Protein AF-A0AAD9NZB0-F1 (afdb_monomer_lite)

Foldseek 3Di:
DDPVVPDPPCPVQVVLQVQLVVLLVVLVVLVFQSVQLVVVVVVVCVVPVDGSNDDDPVSSVNRNPPPPPVVVPDPPPPPPPVPPPPQQDAAADPCQQVVHDDPQVPDSYHCADPPPRHNHHVVPDPVVVVVPDPPDDDDDDDDDDD

Structure (mmCIF, N/CA/C/O backbone):
data_AF-A0AAD9NZB0-F1
#
_entry.id   AF-A0AAD9NZB0-F1
#
loop_
_atom_site.group_PDB
_atom_site.id
_atom_site.type_symbol
_atom_site.label_atom_id
_atom_site.label_alt_id
_atom_site.label_comp_id
_atom_site.label_asym_id
_atom_site.label_entity_id
_atom_site.label_seq_id
_atom_site.pdbx_PDB_ins_code
_atom_site.Cartn_x
_atom_site.Cartn_y
_atom_site.Cartn_z
_atom_site.occupancy
_atom_site.B_iso_or_equiv
_atom_site.auth_seq_id
_atom_site.auth_comp_id
_atom_site.auth_asym_id
_atom_site.auth_atom_id
_atom_site.pdbx_PDB_model_num
ATOM 1 N N . MET A 1 1 ? 5.063 -26.757 -14.792 1.00 43.72 1 MET A N 1
ATOM 2 C CA . MET A 1 1 ? 6.124 -26.057 -15.546 1.00 43.72 1 MET A CA 1
ATOM 3 C C . MET A 1 1 ? 5.600 -24.689 -15.935 1.00 43.72 1 MET A C 1
ATOM 5 O O . MET A 1 1 ? 4.441 -24.592 -16.315 1.00 43.72 1 MET A O 1
ATOM 9 N N . SER A 1 2 ? 6.395 -23.644 -15.729 1.00 50.56 2 SER A N 1
ATOM 10 C CA . SER A 1 2 ? 5.947 -22.257 -15.868 1.00 50.56 2 SER A CA 1
ATOM 11 C C . SER A 1 2 ? 5.834 -21.865 -17.345 1.00 50.56 2 SER A C 1
ATOM 13 O O . SER A 1 2 ? 6.809 -21.976 -18.085 1.00 50.56 2 SER A O 1
ATOM 15 N N . ILE A 1 3 ? 4.650 -21.414 -17.766 1.00 58.03 3 ILE A N 1
ATOM 16 C CA . ILE A 1 3 ? 4.300 -21.044 -19.153 1.00 58.03 3 ILE A CA 1
ATOM 17 C C . ILE A 1 3 ? 5.216 -19.967 -19.765 1.00 58.03 3 ILE A C 1
ATOM 19 O O . ILE A 1 3 ? 5.344 -19.884 -20.983 1.00 58.03 3 ILE A O 1
ATOM 23 N N . TYR A 1 4 ? 5.928 -19.205 -18.933 1.00 54.31 4 TYR A N 1
ATOM 24 C CA . TYR A 1 4 ? 6.841 -18.137 -19.351 1.00 54.31 4 TYR A CA 1
ATOM 25 C C . TYR A 1 4 ? 8.116 -18.617 -20.069 1.00 54.31 4 TYR A C 1
ATOM 27 O O . TYR A 1 4 ? 8.831 -17.799 -20.633 1.00 54.31 4 TYR A O 1
ATOM 35 N N . LEU A 1 5 ? 8.411 -19.923 -20.079 1.00 57.75 5 LEU A N 1
ATOM 36 C CA . LEU A 1 5 ? 9.607 -20.480 -20.733 1.00 57.75 5 LEU A CA 1
ATOM 37 C C . LEU A 1 5 ? 9.380 -20.918 -22.192 1.00 57.75 5 LEU A C 1
ATOM 39 O O . LEU A 1 5 ? 10.312 -21.392 -22.833 1.00 57.75 5 LEU A O 1
ATOM 43 N N . THR A 1 6 ? 8.158 -20.797 -22.721 1.00 60.06 6 THR A N 1
ATOM 44 C CA . THR A 1 6 ? 7.777 -21.426 -24.004 1.00 60.06 6 THR A CA 1
ATOM 45 C C . THR A 1 6 ? 7.643 -20.470 -25.195 1.00 60.06 6 THR A C 1
ATOM 47 O O . THR A 1 6 ? 7.345 -20.925 -26.295 1.00 60.06 6 THR A O 1
ATOM 50 N N . GLN A 1 7 ? 7.904 -19.165 -25.032 1.00 57.69 7 GLN A N 1
ATOM 51 C CA . GLN A 1 7 ? 7.815 -18.189 -26.130 1.00 57.69 7 GLN A CA 1
ATOM 52 C C . GLN A 1 7 ? 9.158 -17.471 -26.392 1.00 57.69 7 GLN A C 1
ATOM 54 O O . GLN A 1 7 ? 9.578 -16.652 -25.574 1.00 57.69 7 GLN A O 1
ATOM 59 N N . PRO A 1 8 ? 9.822 -17.712 -27.542 1.00 59.31 8 PRO A N 1
ATOM 60 C CA . PRO A 1 8 ? 11.163 -17.189 -27.839 1.00 59.31 8 PRO A CA 1
ATOM 61 C C . PRO A 1 8 ? 11.210 -15.692 -28.204 1.00 59.31 8 PRO A C 1
ATOM 63 O O . PRO A 1 8 ? 12.288 -15.149 -28.415 1.00 59.31 8 PRO A O 1
ATOM 66 N N . VAL A 1 9 ? 10.066 -15.001 -28.249 1.00 56.28 9 VAL A N 1
ATOM 67 C CA . VAL A 1 9 ? 9.960 -13.577 -28.632 1.00 56.28 9 VAL A CA 1
ATOM 68 C C . VAL A 1 9 ? 10.010 -12.592 -27.452 1.00 56.28 9 VAL A C 1
ATOM 70 O O . VAL A 1 9 ? 10.288 -11.420 -27.669 1.00 56.28 9 VAL A O 1
ATOM 73 N N . HIS A 1 10 ? 9.830 -13.049 -26.205 1.00 54.34 10 HIS A N 1
ATOM 74 C CA . HIS A 1 10 ? 9.925 -12.209 -24.991 1.00 54.34 10 HIS A CA 1
ATOM 75 C C . HIS A 1 10 ? 11.176 -12.487 -24.134 1.00 54.34 10 HIS A C 1
ATOM 77 O O . HIS A 1 10 ? 11.330 -11.963 -23.031 1.00 54.34 10 HIS A O 1
ATOM 83 N N . TYR A 1 11 ? 12.102 -13.294 -24.651 1.00 62.75 11 TYR A N 1
ATOM 84 C CA . TYR A 1 11 ? 13.267 -13.778 -23.915 1.00 62.75 11 TYR A CA 1
ATOM 85 C C . TYR A 1 11 ? 14.323 -12.725 -23.503 1.00 62.75 11 TYR A C 1
ATOM 87 O O . TYR A 1 11 ? 14.887 -12.888 -22.420 1.00 62.75 11 TYR A O 1
ATOM 95 N N . PRO A 1 12 ? 14.613 -11.637 -24.254 1.00 67.50 12 PRO A N 1
ATOM 96 C CA . PRO A 1 12 ? 15.711 -10.740 -23.868 1.00 67.50 12 PRO A CA 1
ATOM 97 C C . PRO A 1 12 ? 15.389 -9.893 -22.628 1.00 67.50 12 PRO A C 1
ATOM 99 O O . PRO A 1 12 ? 16.291 -9.408 -21.953 1.00 67.50 12 PRO A O 1
ATOM 102 N N . GLU A 1 13 ? 14.107 -9.728 -22.306 1.00 75.38 13 GLU A N 1
ATOM 103 C CA . GLU A 1 13 ? 13.651 -8.862 -21.220 1.00 75.38 13 GLU A CA 1
ATOM 104 C C . GLU A 1 13 ? 13.377 -9.624 -19.912 1.00 75.38 13 GLU A C 1
ATOM 106 O O . GLU A 1 13 ? 13.400 -9.044 -18.826 1.00 75.38 13 GLU A O 1
ATOM 111 N N . ALA A 1 14 ? 13.197 -10.945 -19.994 1.00 80.69 14 ALA A N 1
ATOM 112 C CA . ALA A 1 14 ? 13.005 -11.819 -18.842 1.00 80.69 14 ALA A CA 1
ATOM 113 C C . ALA A 1 14 ? 14.093 -11.682 -17.751 1.00 80.69 14 ALA A C 1
ATOM 115 O O . ALA A 1 14 ? 13.723 -11.523 -16.585 1.00 80.69 14 ALA A O 1
ATOM 116 N N . PRO A 1 15 ? 15.410 -11.689 -18.056 1.00 84.62 15 PRO A N 1
ATOM 117 C CA . PRO A 1 15 ? 16.429 -11.509 -17.018 1.00 84.62 15 PRO A CA 1
ATOM 118 C C . PRO A 1 15 ? 16.360 -10.123 -16.361 1.00 84.62 15 PRO A C 1
ATOM 120 O O . PRO A 1 15 ? 16.490 -10.013 -15.142 1.00 84.62 15 PRO A O 1
ATOM 123 N N . ALA A 1 16 ? 16.066 -9.082 -17.142 1.00 84.88 16 ALA A N 1
ATOM 124 C CA . ALA A 1 16 ? 15.906 -7.722 -16.640 1.00 84.88 16 ALA A CA 1
ATOM 125 C C . ALA A 1 16 ? 14.704 -7.618 -15.679 1.00 84.88 16 ALA A C 1
ATOM 127 O O . ALA A 1 16 ? 14.796 -7.004 -14.617 1.00 84.88 16 ALA A O 1
ATOM 128 N N . MET A 1 17 ? 13.584 -8.271 -16.010 1.00 84.06 17 MET A N 1
ATOM 129 C CA . MET A 1 17 ? 12.413 -8.348 -15.128 1.00 84.06 17 MET A CA 1
ATOM 130 C C . MET A 1 17 ? 12.717 -9.091 -13.826 1.00 84.06 17 MET A C 1
ATOM 132 O O . MET A 1 17 ? 12.242 -8.689 -12.765 1.00 84.06 17 MET A O 1
ATOM 136 N N . LEU A 1 18 ? 13.502 -10.169 -13.882 1.00 87.94 18 LEU A N 1
ATOM 137 C CA . LEU A 1 18 ? 13.875 -10.924 -12.686 1.00 87.94 18 LEU A CA 1
ATOM 138 C C . LEU A 1 18 ? 14.729 -10.087 -11.731 1.00 87.94 18 LEU A C 1
ATOM 140 O O . LEU A 1 18 ? 14.476 -10.117 -10.526 1.00 87.94 18 LEU A O 1
ATOM 144 N N . LYS A 1 19 ? 15.672 -9.295 -12.253 1.00 88.12 19 LYS A N 1
ATOM 145 C CA . LYS A 1 19 ? 16.458 -8.362 -11.436 1.00 88.12 19 LYS A CA 1
ATOM 146 C C . LYS A 1 19 ? 15.573 -7.310 -10.770 1.00 88.12 19 LYS A C 1
ATOM 148 O O . LYS A 1 19 ? 15.711 -7.071 -9.577 1.00 88.12 19 LYS A O 1
ATOM 153 N N . TYR A 1 20 ? 14.613 -6.745 -11.498 1.00 90.00 20 TYR A N 1
ATOM 154 C CA . TYR A 1 20 ? 13.627 -5.826 -10.926 1.00 90.00 20 TYR A CA 1
ATOM 155 C C . TYR A 1 20 ? 12.771 -6.467 -9.819 1.00 90.00 20 TYR A C 1
ATOM 157 O O . TYR A 1 20 ? 12.532 -5.879 -8.768 1.00 90.00 20 TYR A O 1
ATOM 165 N N . ILE A 1 21 ? 12.319 -7.706 -10.015 1.00 89.88 21 ILE A N 1
ATOM 166 C CA . ILE A 1 21 ? 11.564 -8.423 -8.978 1.00 89.88 21 ILE A CA 1
ATOM 167 C C . ILE A 1 21 ? 12.441 -8.655 -7.742 1.00 89.88 21 ILE A C 1
ATOM 169 O O . ILE A 1 21 ? 11.952 -8.554 -6.616 1.00 89.88 21 ILE A O 1
ATOM 173 N N . GLN A 1 22 ? 13.726 -8.952 -7.934 1.00 90.81 22 GLN A N 1
ATOM 174 C CA . GLN A 1 22 ? 14.675 -9.106 -6.837 1.00 90.81 22 GLN A CA 1
ATOM 175 C C . GLN A 1 22 ? 14.844 -7.802 -6.045 1.00 90.81 22 GLN A C 1
ATOM 177 O O . GLN A 1 22 ? 14.777 -7.843 -4.821 1.00 90.81 22 GLN A O 1
ATOM 182 N N . THR A 1 23 ? 14.954 -6.644 -6.702 1.00 88.75 23 THR A N 1
ATOM 183 C CA . THR A 1 23 ? 15.084 -5.355 -5.998 1.00 88.75 23 THR A CA 1
ATOM 184 C C . THR A 1 23 ? 13.838 -5.007 -5.185 1.00 88.75 23 THR A C 1
ATOM 186 O O . THR A 1 23 ? 13.956 -4.540 -4.052 1.00 88.75 23 THR A O 1
ATOM 189 N N . ILE A 1 24 ? 12.638 -5.289 -5.706 1.00 89.50 24 ILE A N 1
ATOM 190 C CA . ILE A 1 24 ? 11.385 -5.126 -4.949 1.00 89.50 24 ILE A CA 1
ATOM 191 C C . ILE A 1 24 ? 11.367 -6.039 -3.721 1.00 89.50 24 ILE A C 1
ATOM 193 O O . ILE A 1 24 ? 10.977 -5.600 -2.636 1.00 89.50 24 ILE A O 1
ATOM 197 N N . ARG A 1 25 ? 11.790 -7.299 -3.873 1.00 90.38 25 ARG A N 1
ATOM 198 C CA . ARG A 1 25 ? 11.868 -8.246 -2.753 1.00 90.38 25 ARG A CA 1
ATOM 199 C C . ARG A 1 25 ? 12.836 -7.753 -1.685 1.00 90.38 25 ARG A C 1
ATOM 201 O O . ARG A 1 25 ? 12.423 -7.652 -0.534 1.00 90.38 25 ARG A O 1
ATOM 208 N N . ASP A 1 26 ? 14.037 -7.330 -2.069 1.00 89.19 26 ASP A N 1
ATOM 209 C CA . ASP A 1 26 ? 15.035 -6.787 -1.144 1.00 89.19 26 ASP A CA 1
ATOM 210 C C . ASP A 1 26 ? 14.500 -5.565 -0.377 1.00 89.19 26 ASP A C 1
ATOM 212 O O . ASP A 1 26 ? 14.711 -5.441 0.829 1.00 89.19 26 ASP A O 1
ATOM 216 N N . LEU A 1 27 ? 13.769 -4.663 -1.046 1.00 87.88 27 LEU A N 1
ATOM 217 C CA . LEU A 1 27 ? 13.120 -3.517 -0.392 1.00 87.88 27 LEU A CA 1
ATOM 218 C C . LEU A 1 27 ? 12.012 -3.956 0.572 1.00 87.88 27 LEU A C 1
ATOM 220 O O . LEU A 1 27 ? 11.878 -3.391 1.659 1.00 87.88 27 LEU A O 1
ATOM 224 N N . SER A 1 28 ? 11.229 -4.967 0.194 1.00 87.56 28 SER A N 1
ATOM 225 C CA . SER A 1 28 ? 10.156 -5.497 1.035 1.00 87.56 28 SER A CA 1
ATOM 226 C C . SER A 1 28 ? 10.694 -6.168 2.302 1.00 87.56 28 SER A C 1
ATOM 228 O O . SER A 1 28 ? 10.176 -5.921 3.391 1.00 87.56 28 SER A O 1
ATOM 230 N N . GLU A 1 29 ? 11.782 -6.933 2.188 1.00 87.44 29 GLU A N 1
ATOM 231 C CA . GLU A 1 29 ? 12.447 -7.601 3.311 1.00 87.44 29 GLU A CA 1
ATOM 232 C C . GLU A 1 29 ? 13.060 -6.591 4.288 1.00 87.44 29 GLU A C 1
ATOM 234 O O . GLU A 1 29 ? 13.062 -6.809 5.499 1.00 87.44 29 GLU A O 1
ATOM 239 N N . ARG A 1 30 ? 13.516 -5.442 3.776 1.00 84.31 30 ARG A N 1
ATOM 240 C CA . ARG A 1 30 ? 14.057 -4.334 4.577 1.00 84.31 30 ARG A CA 1
ATOM 241 C C . ARG A 1 30 ? 12.982 -3.494 5.275 1.00 84.31 30 ARG A C 1
ATOM 243 O O . ARG A 1 30 ? 13.327 -2.622 6.069 1.00 84.31 30 ARG A O 1
ATOM 250 N N . GLY A 1 31 ? 11.695 -3.726 4.997 1.00 81.12 31 GLY A N 1
ATOM 251 C CA . GLY A 1 31 ? 10.600 -2.900 5.520 1.00 81.12 31 GLY A CA 1
ATOM 252 C C . GLY A 1 31 ? 10.586 -1.473 4.954 1.00 81.12 31 GLY A C 1
ATOM 253 O O . GLY A 1 31 ? 10.048 -0.559 5.577 1.00 81.12 31 GLY A O 1
ATOM 254 N N . SER A 1 32 ? 11.204 -1.279 3.789 1.00 84.06 32 SER A N 1
ATOM 255 C CA . SER A 1 32 ? 11.277 -0.016 3.055 1.00 84.06 32 SER A CA 1
ATOM 256 C C . SER A 1 32 ? 9.995 0.246 2.249 1.00 84.06 32 SER A C 1
ATOM 258 O O . SER A 1 32 ? 9.146 -0.636 2.095 1.00 84.06 32 SER A O 1
ATOM 260 N N . ASN A 1 33 ? 9.835 1.459 1.703 1.00 86.62 33 ASN A N 1
ATOM 261 C CA . ASN A 1 33 ? 8.671 1.804 0.877 1.00 86.62 33 ASN A CA 1
ATOM 262 C C . ASN A 1 33 ? 8.799 1.227 -0.546 1.00 86.62 33 ASN A C 1
ATOM 264 O O . ASN A 1 33 ? 9.024 1.951 -1.518 1.00 86.62 33 ASN A O 1
ATOM 268 N N . TRP A 1 34 ? 8.659 -0.095 -0.662 1.00 87.31 34 TRP A N 1
ATOM 269 C CA . TRP A 1 34 ? 8.726 -0.815 -1.936 1.00 87.31 34 TRP A CA 1
ATOM 270 C C . TRP A 1 34 ? 7.605 -0.401 -2.904 1.00 87.31 34 TRP A C 1
ATOM 272 O O . TRP A 1 34 ? 7.818 -0.395 -4.113 1.00 87.31 34 TRP A O 1
ATOM 282 N N . GLN A 1 35 ? 6.431 -0.011 -2.388 1.00 87.88 35 GLN A N 1
ATOM 283 C CA . GLN A 1 35 ? 5.296 0.403 -3.217 1.00 87.88 35 GLN A CA 1
ATOM 284 C C . GLN A 1 35 ? 5.577 1.739 -3.916 1.00 87.88 35 GLN A C 1
ATOM 286 O O . GLN A 1 35 ? 5.398 1.847 -5.126 1.00 87.88 35 GLN A O 1
ATOM 291 N N . GLY A 1 36 ? 6.083 2.735 -3.181 1.00 87.88 36 GLY A N 1
ATOM 292 C CA . GLY A 1 36 ? 6.454 4.024 -3.773 1.00 87.88 36 GLY A CA 1
ATOM 293 C C . GLY A 1 36 ? 7.569 3.896 -4.816 1.00 87.88 36 GLY A C 1
ATOM 294 O O . GLY A 1 36 ? 7.580 4.631 -5.805 1.00 87.88 36 GLY A O 1
ATOM 295 N N . TYR A 1 37 ? 8.477 2.932 -4.627 1.00 89.56 37 TYR A N 1
ATOM 296 C CA . TYR A 1 37 ? 9.486 2.582 -5.624 1.00 89.56 37 TYR A CA 1
ATOM 297 C C . TYR A 1 37 ? 8.862 2.002 -6.904 1.00 89.56 37 TYR A C 1
ATOM 299 O O . TYR A 1 37 ? 9.165 2.498 -7.988 1.00 89.56 37 TYR A O 1
ATOM 307 N N . ASP A 1 38 ? 7.979 0.998 -6.796 1.00 89.94 38 ASP A N 1
ATOM 308 C CA . ASP A 1 38 ? 7.312 0.364 -7.950 1.00 89.94 38 ASP A CA 1
ATOM 309 C C . ASP A 1 38 ? 6.507 1.389 -8.767 1.00 89.94 38 ASP A C 1
ATOM 311 O O . ASP A 1 38 ? 6.675 1.469 -9.986 1.00 89.94 38 ASP A O 1
ATOM 315 N N . GLU A 1 39 ? 5.723 2.241 -8.099 1.00 90.62 39 GLU A N 1
ATOM 316 C CA . GLU A 1 39 ? 4.918 3.289 -8.740 1.00 90.62 39 GLU A CA 1
ATOM 317 C C . GLU A 1 39 ? 5.789 4.300 -9.500 1.00 90.62 39 GLU A C 1
ATOM 319 O O . GLU A 1 39 ? 5.550 4.578 -10.680 1.00 90.62 39 GLU A O 1
ATOM 324 N N . SER A 1 40 ? 6.839 4.811 -8.851 1.00 88.31 40 SER A N 1
ATOM 325 C CA . SER A 1 40 ? 7.748 5.791 -9.458 1.00 88.31 40 SER A CA 1
ATOM 326 C C . SER A 1 40 ? 8.524 5.186 -10.628 1.00 88.31 40 SER A C 1
ATOM 328 O O . SER A 1 40 ? 8.681 5.820 -11.671 1.00 88.31 40 SER A O 1
ATOM 330 N N . PHE A 1 41 ? 8.970 3.936 -10.488 1.00 89.44 41 PHE A N 1
ATOM 331 C CA . PHE A 1 41 ? 9.677 3.219 -11.542 1.00 89.44 41 PHE A CA 1
ATOM 332 C C . PHE A 1 41 ? 8.789 2.999 -12.772 1.00 89.44 41 PHE A C 1
ATOM 334 O O . PHE A 1 41 ? 9.212 3.275 -13.895 1.00 89.44 41 PHE A O 1
ATOM 341 N N . ARG A 1 42 ? 7.536 2.560 -12.586 1.00 88.00 42 ARG A N 1
ATOM 342 C CA . ARG A 1 42 ? 6.582 2.384 -13.696 1.00 88.00 42 ARG A CA 1
ATOM 343 C C . ARG A 1 42 ? 6.254 3.704 -14.387 1.00 88.00 42 ARG A C 1
ATOM 345 O O . ARG A 1 42 ? 6.165 3.725 -15.614 1.00 88.00 42 ARG A O 1
ATOM 352 N N . ALA A 1 43 ? 6.118 4.790 -13.626 1.00 88.69 43 ALA A N 1
ATOM 353 C CA . ALA A 1 43 ? 5.889 6.122 -14.177 1.00 88.69 43 ALA A CA 1
ATOM 354 C C . ALA A 1 43 ? 7.068 6.593 -15.045 1.00 88.69 43 ALA A C 1
ATOM 356 O O . ALA A 1 43 ? 6.868 7.005 -16.188 1.00 88.69 43 ALA A O 1
ATOM 357 N N . LEU A 1 44 ? 8.302 6.462 -14.547 1.00 85.81 44 LEU A N 1
ATOM 358 C CA . LEU A 1 44 ? 9.512 6.830 -15.292 1.00 85.81 44 LEU A CA 1
ATOM 359 C C . LEU A 1 44 ? 9.714 5.961 -16.529 1.00 85.81 44 LEU A C 1
ATOM 361 O O . LEU A 1 44 ? 10.062 6.464 -17.595 1.00 85.81 44 LEU A O 1
ATOM 365 N N . ARG A 1 45 ? 9.430 4.664 -16.422 1.00 85.62 45 ARG A N 1
ATOM 366 C CA . ARG A 1 45 ? 9.507 3.740 -17.552 1.00 85.62 45 ARG A CA 1
ATOM 367 C C . ARG A 1 45 ? 8.515 4.105 -18.661 1.00 85.62 45 ARG A C 1
ATOM 369 O O . ARG A 1 45 ? 8.862 4.004 -19.835 1.00 85.62 45 ARG A O 1
ATOM 376 N N . GLY A 1 46 ? 7.312 4.555 -18.296 1.00 83.81 46 GLY A N 1
ATOM 377 C CA . GLY A 1 46 ? 6.322 5.067 -19.246 1.00 83.81 46 GLY A CA 1
ATOM 378 C C . GLY A 1 46 ? 6.779 6.333 -19.976 1.00 83.81 46 GLY A C 1
ATOM 379 O O . GLY A 1 46 ? 6.389 6.542 -21.121 1.00 83.81 46 GLY A O 1
ATOM 380 N N . LEU A 1 47 ? 7.635 7.142 -19.344 1.00 84.31 47 LEU A N 1
ATOM 381 C CA . LEU A 1 47 ? 8.173 8.375 -19.919 1.00 84.31 47 LEU A CA 1
ATOM 382 C C . LEU A 1 47 ? 9.4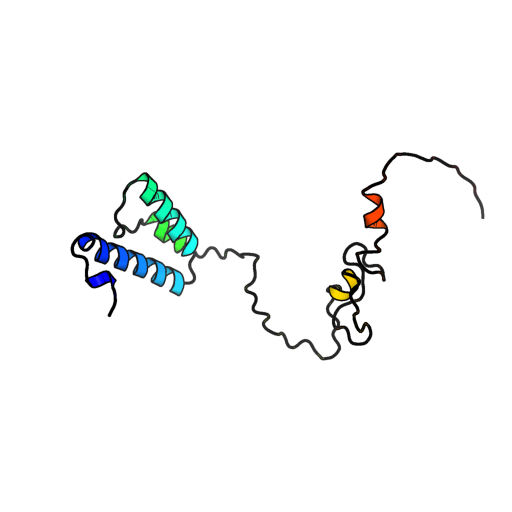43 8.149 -20.755 1.00 84.31 47 LEU A C 1
ATOM 384 O O . LEU A 1 47 ? 9.604 8.769 -21.801 1.00 84.31 47 LEU A O 1
ATOM 388 N N . HIS A 1 48 ? 10.341 7.267 -20.307 1.00 74.94 48 HIS A N 1
ATOM 389 C CA . HIS A 1 48 ? 11.691 7.139 -20.864 1.00 74.94 48 HIS A CA 1
ATOM 390 C C . HIS A 1 48 ? 12.025 5.774 -21.491 1.00 74.94 48 HIS A C 1
ATOM 392 O O . HIS A 1 48 ? 13.176 5.538 -21.855 1.00 74.94 48 HIS A O 1
ATOM 398 N N . SER A 1 49 ? 11.056 4.870 -21.681 1.00 78.31 49 SER A N 1
ATOM 399 C CA . SER A 1 49 ? 11.278 3.537 -22.285 1.00 78.31 49 SER A CA 1
ATOM 400 C C . SER A 1 49 ? 12.451 2.761 -21.659 1.00 78.31 49 SER A C 1
ATOM 402 O O . SER A 1 49 ? 13.220 2.091 -22.343 1.00 78.31 49 SER A O 1
ATOM 404 N N . TRP A 1 50 ? 12.620 2.883 -20.341 1.00 80.25 50 TRP A N 1
ATOM 405 C CA . TRP A 1 50 ? 13.712 2.237 -19.616 1.00 80.25 50 TRP A CA 1
ATOM 406 C C . TRP A 1 50 ? 13.581 0.712 -19.589 1.00 80.25 50 TRP A C 1
ATOM 408 O O . TRP A 1 50 ? 12.478 0.158 -19.554 1.00 80.25 50 TRP A O 1
ATOM 418 N N . GLY A 1 51 ? 14.728 0.031 -19.557 1.00 80.81 51 GLY A N 1
ATOM 419 C CA . GLY A 1 51 ? 14.783 -1.411 -19.327 1.00 80.81 51 GLY A CA 1
ATOM 420 C C . GLY A 1 51 ? 14.405 -1.764 -17.886 1.00 80.81 51 GLY A C 1
ATOM 421 O O . GLY A 1 51 ? 14.536 -0.954 -16.978 1.00 80.81 51 GLY A O 1
ATOM 422 N N . TRP A 1 52 ? 13.956 -2.997 -17.636 1.00 81.19 52 TRP A N 1
ATOM 423 C CA . TRP A 1 52 ? 13.710 -3.455 -16.255 1.00 81.19 52 TRP A CA 1
ATOM 424 C C . TRP A 1 52 ? 14.999 -3.591 -15.421 1.00 81.19 52 TRP A C 1
ATOM 426 O O . TRP A 1 52 ? 14.934 -3.646 -14.202 1.00 81.19 52 TRP A O 1
ATOM 436 N N . ASP A 1 53 ? 16.168 -3.638 -16.066 1.00 78.44 53 ASP A N 1
ATOM 437 C CA . ASP A 1 53 ? 17.458 -3.909 -15.418 1.00 78.44 53 ASP A CA 1
ATOM 438 C C . ASP A 1 53 ? 18.066 -2.687 -14.704 1.00 78.44 53 ASP A C 1
ATOM 440 O O . ASP A 1 53 ? 18.996 -2.819 -13.899 1.00 78.44 53 ASP A O 1
ATOM 444 N N . THR A 1 54 ? 17.563 -1.491 -15.018 1.00 80.06 54 THR A N 1
ATOM 445 C CA . THR A 1 54 ? 18.087 -0.225 -14.505 1.00 80.06 54 THR A CA 1
ATOM 446 C C . THR A 1 54 ? 17.527 0.064 -13.122 1.00 80.06 54 THR A C 1
ATOM 448 O O . THR A 1 54 ? 16.323 0.246 -12.953 1.00 80.06 54 THR A O 1
ATOM 451 N N . VAL A 1 55 ? 18.413 0.145 -12.132 1.00 78.12 55 VAL A N 1
ATOM 452 C CA . VAL A 1 55 ? 18.075 0.597 -10.782 1.00 78.12 55 VAL A CA 1
ATOM 453 C C . VAL A 1 55 ? 18.519 2.044 -10.656 1.00 78.12 55 VAL A C 1
ATOM 455 O O . VAL A 1 55 ? 19.714 2.319 -10.602 1.00 78.12 55 VAL A O 1
ATOM 458 N N . GLU A 1 56 ? 17.559 2.962 -10.606 1.00 77.94 56 GLU A N 1
ATOM 459 C CA . GLU A 1 56 ? 17.858 4.375 -10.383 1.00 77.94 56 GLU A CA 1
ATOM 460 C C . GLU A 1 56 ? 18.308 4.579 -8.932 1.00 77.94 56 GLU A C 1
ATOM 462 O O . GLU A 1 56 ? 17.565 4.264 -7.993 1.00 77.94 56 GLU A O 1
ATOM 467 N N . SER A 1 57 ? 19.522 5.101 -8.740 1.00 77.81 57 SER A N 1
ATOM 468 C CA . SER A 1 57 ? 20.115 5.280 -7.411 1.00 77.81 57 SER A CA 1
ATOM 469 C C . SER A 1 57 ? 19.278 6.205 -6.533 1.00 77.81 57 SER A C 1
ATOM 471 O O . SER A 1 57 ? 19.106 5.928 -5.350 1.00 77.81 57 SER A O 1
ATOM 473 N N . GLU A 1 58 ? 18.693 7.255 -7.112 1.00 81.69 58 GLU A N 1
ATOM 474 C CA . GLU A 1 58 ? 17.840 8.203 -6.390 1.00 81.69 58 GLU A CA 1
ATOM 475 C C . GLU A 1 58 ? 16.543 7.549 -5.900 1.00 81.69 58 GLU A C 1
ATOM 477 O O . GLU A 1 58 ? 16.173 7.699 -4.735 1.00 81.69 58 GLU A O 1
ATOM 482 N N . LEU A 1 59 ? 15.877 6.749 -6.743 1.00 81.81 59 LEU A N 1
ATOM 483 C CA . LEU A 1 59 ? 14.678 6.006 -6.338 1.00 81.81 59 LEU A CA 1
ATOM 484 C C . LEU A 1 59 ? 15.001 4.955 -5.279 1.00 81.81 59 LEU A C 1
ATOM 486 O O . LEU A 1 59 ? 14.235 4.777 -4.334 1.00 81.81 59 LEU A O 1
ATOM 490 N N . TRP A 1 60 ? 16.135 4.269 -5.422 1.00 83.12 60 TRP A N 1
ATOM 491 C CA . TRP A 1 60 ? 16.595 3.283 -4.451 1.00 83.12 60 TRP A CA 1
ATOM 492 C C . TRP A 1 60 ? 16.890 3.921 -3.089 1.00 83.12 60 TRP A C 1
ATOM 494 O O . TRP A 1 60 ? 16.435 3.421 -2.061 1.00 83.12 60 TRP A O 1
ATOM 504 N N . LEU A 1 61 ? 17.590 5.060 -3.067 1.00 81.31 61 LEU A N 1
ATOM 505 C CA . LEU A 1 61 ? 17.866 5.823 -1.847 1.00 81.31 61 LEU A CA 1
ATOM 506 C C . LEU A 1 61 ? 16.580 6.375 -1.223 1.00 81.31 61 LEU A C 1
ATOM 508 O O . LEU A 1 61 ? 16.412 6.323 -0.005 1.00 81.31 61 LEU A O 1
ATOM 512 N N . GLN A 1 62 ? 15.647 6.858 -2.043 1.00 81.25 62 GLN A N 1
ATOM 513 C CA . GLN A 1 62 ? 14.363 7.376 -1.582 1.00 81.25 62 GLN A CA 1
ATOM 514 C C . GLN A 1 62 ? 13.460 6.276 -1.008 1.00 81.25 62 GLN A C 1
ATOM 516 O O . GLN A 1 62 ? 12.769 6.510 -0.019 1.00 81.25 62 GLN A O 1
ATOM 521 N N . ALA A 1 63 ? 13.484 5.075 -1.585 1.00 78.19 63 ALA A N 1
ATOM 522 C CA . ALA A 1 63 ? 12.759 3.916 -1.072 1.00 78.19 63 ALA A CA 1
ATOM 523 C C . ALA A 1 63 ? 13.414 3.342 0.192 1.00 78.19 63 ALA A C 1
ATOM 525 O O . ALA A 1 63 ? 12.720 2.956 1.133 1.00 78.19 63 ALA A O 1
ATOM 526 N N . GLY A 1 64 ? 14.751 3.311 0.211 1.00 75.19 64 GLY A N 1
ATOM 527 C CA . GLY A 1 64 ? 15.577 2.847 1.323 1.00 75.19 64 GLY A CA 1
ATOM 528 C C . GLY A 1 64 ? 15.531 3.768 2.540 1.00 75.19 64 GLY A C 1
ATOM 529 O O . GLY A 1 64 ? 15.727 3.301 3.664 1.00 75.19 64 GLY A O 1
ATOM 530 N N . ARG A 1 65 ? 15.199 5.053 2.356 1.00 75.19 65 ARG A N 1
ATOM 531 C CA . ARG A 1 65 ? 14.761 5.910 3.457 1.00 75.19 65 ARG A CA 1
ATOM 532 C C . ARG A 1 65 ? 13.526 5.264 4.062 1.00 75.19 65 ARG A C 1
ATOM 534 O O . ARG A 1 65 ? 12.458 5.246 3.457 1.00 75.19 65 ARG A O 1
ATOM 541 N N . THR A 1 66 ? 13.685 4.731 5.269 1.00 59.28 66 THR A N 1
ATOM 542 C CA . THR A 1 66 ? 12.582 4.287 6.113 1.00 59.28 66 THR A CA 1
ATOM 543 C C . THR A 1 66 ? 11.724 5.502 6.419 1.00 59.28 66 THR A C 1
ATOM 545 O O . THR A 1 66 ? 11.860 6.148 7.458 1.00 59.28 66 THR A O 1
ATOM 548 N N . VAL A 1 67 ? 10.837 5.855 5.497 1.00 55.66 67 VAL A N 1
ATOM 549 C CA . VAL A 1 67 ? 9.684 6.642 5.858 1.00 55.66 67 VAL A CA 1
ATOM 550 C C . VAL A 1 67 ? 8.892 5.665 6.702 1.00 55.66 67 VAL A C 1
ATOM 552 O O . VAL A 1 67 ? 8.272 4.731 6.195 1.00 55.66 67 VAL A O 1
ATOM 555 N N . CYS A 1 68 ? 8.949 5.850 8.016 1.00 47.47 68 CYS A N 1
ATOM 556 C CA . CYS A 1 68 ? 7.851 5.484 8.883 1.00 47.47 68 CYS A CA 1
ATOM 557 C C . CYS A 1 68 ? 6.639 6.289 8.399 1.00 47.47 68 CYS A C 1
ATOM 559 O O . CYS A 1 68 ? 6.193 7.240 9.039 1.00 47.47 68 CYS A O 1
ATOM 561 N N . VAL A 1 69 ? 6.113 5.933 7.219 1.00 47.97 69 VAL A N 1
ATOM 562 C CA . VAL A 1 69 ? 4.770 6.293 6.824 1.00 47.97 69 VAL A CA 1
ATOM 563 C C . VAL A 1 69 ? 3.970 5.561 7.869 1.00 47.97 69 VAL A C 1
ATOM 565 O O . VAL A 1 69 ? 3.733 4.357 7.795 1.00 47.97 69 VAL A O 1
ATOM 568 N N . SER A 1 70 ? 3.637 6.305 8.913 1.00 44.56 70 SER A N 1
ATOM 569 C CA . SER A 1 70 ? 2.525 6.018 9.783 1.00 44.56 70 SER A CA 1
ATOM 570 C C . SER A 1 70 ? 1.319 6.089 8.863 1.00 44.56 70 SER A C 1
ATOM 572 O O . SER A 1 70 ? 0.610 7.090 8.823 1.00 44.56 70 SER A O 1
ATOM 574 N N . TYR A 1 71 ? 1.153 5.063 8.027 1.00 41.81 71 TYR A N 1
ATOM 575 C CA . TYR A 1 71 ? -0.057 4.842 7.287 1.00 41.81 71 TYR A CA 1
ATOM 576 C C . TYR A 1 71 ? -1.054 4.613 8.404 1.00 41.81 71 TYR A C 1
ATOM 578 O O . TYR A 1 71 ? -1.086 3.575 9.062 1.00 41.81 71 TYR A O 1
ATOM 586 N N . SER A 1 72 ? -1.821 5.651 8.693 1.00 46.16 72 SER A N 1
ATOM 587 C CA . SER A 1 72 ? -2.909 5.660 9.657 1.00 46.16 72 SER A CA 1
ATOM 588 C C . SER A 1 72 ? -4.054 4.726 9.233 1.00 46.16 72 SER A C 1
ATOM 590 O O . SER A 1 72 ? -5.131 4.762 9.816 1.00 46.16 72 SER A O 1
ATOM 592 N N . GLY A 1 73 ? -3.821 3.830 8.269 1.00 47.28 73 GLY A N 1
ATOM 593 C CA . GLY A 1 73 ? -4.465 2.531 8.167 1.00 47.28 73 GLY A CA 1
ATOM 594 C C . GLY A 1 73 ? -3.613 1.482 8.873 1.00 47.28 73 GLY A C 1
ATOM 595 O O . GLY A 1 73 ? -2.822 0.790 8.239 1.00 47.28 73 GLY A O 1
ATOM 596 N N . ALA A 1 74 ? -3.785 1.364 10.192 1.00 45.62 74 ALA A N 1
ATOM 597 C CA . ALA A 1 74 ? -3.298 0.211 10.935 1.00 45.62 74 ALA A CA 1
ATOM 598 C C . ALA A 1 74 ? -3.696 -1.080 10.190 1.00 45.62 74 ALA A C 1
ATOM 600 O O . ALA A 1 74 ? -4.842 -1.168 9.726 1.00 45.62 74 ALA A O 1
ATOM 601 N N . PRO A 1 75 ? -2.818 -2.098 10.106 1.00 42.38 75 PRO A N 1
ATOM 602 C CA . PRO A 1 75 ? -3.253 -3.422 9.709 1.00 42.38 75 PRO A CA 1
ATOM 603 C C . PRO A 1 75 ? -4.446 -3.785 10.584 1.00 42.38 75 PRO A C 1
ATOM 605 O O . PRO A 1 75 ? -4.442 -3.517 11.792 1.00 42.38 75 PRO A O 1
ATOM 608 N N . PHE A 1 76 ? -5.460 -4.410 9.996 1.00 49.25 76 PHE A N 1
ATOM 609 C CA . PHE A 1 76 ? -6.473 -5.151 10.734 1.00 49.25 76 PHE A CA 1
ATOM 610 C C . PHE A 1 76 ? -5.796 -6.357 11.408 1.00 49.25 76 PHE A C 1
ATOM 612 O O . PHE A 1 76 ? -5.980 -7.513 11.061 1.00 49.25 76 PHE A O 1
ATOM 619 N N . GLN A 1 77 ? -4.927 -6.070 12.362 1.00 47.44 77 GLN A N 1
ATOM 620 C CA . GLN A 1 77 ? -4.453 -6.971 13.373 1.00 47.44 77 GLN A CA 1
ATOM 621 C C . GLN A 1 77 ? -4.863 -6.286 14.656 1.00 47.44 77 GLN A C 1
ATOM 623 O O . GLN A 1 77 ? -4.116 -5.525 15.273 1.00 47.44 77 GLN A O 1
ATOM 628 N N . SER A 1 78 ? -6.102 -6.555 15.061 1.00 49.31 78 SER A N 1
ATOM 629 C CA . SER A 1 78 ? -6.413 -6.541 16.474 1.00 49.31 78 SER A CA 1
ATOM 630 C C . SER A 1 78 ? -5.456 -7.533 17.133 1.00 49.31 78 SER A C 1
ATOM 632 O O . SER A 1 78 ? -5.794 -8.700 17.321 1.00 49.31 78 SER A O 1
ATOM 634 N N . LYS A 1 79 ? -4.246 -7.082 17.489 1.00 43.22 79 LYS A N 1
ATOM 635 C CA . LYS A 1 79 ? -3.547 -7.640 18.635 1.00 43.22 79 LYS A CA 1
ATOM 636 C C . LYS A 1 79 ? -4.549 -7.474 19.756 1.00 43.22 79 LYS A C 1
ATOM 638 O O . LYS A 1 79 ? -4.811 -6.361 20.217 1.00 43.22 79 LYS A O 1
ATOM 643 N N . GLY A 1 80 ? -5.234 -8.569 20.062 1.00 48.59 80 GLY A N 1
ATOM 644 C CA . GLY A 1 80 ? -6.138 -8.664 21.178 1.00 48.59 80 GLY A CA 1
ATOM 645 C C . GLY A 1 80 ? -5.306 -8.422 22.417 1.00 48.59 80 GLY A C 1
ATOM 646 O O . GLY A 1 80 ? -4.831 -9.363 23.036 1.00 48.59 80 GLY A O 1
ATOM 647 N N . VAL A 1 81 ? -5.127 -7.152 22.785 1.00 50.84 81 VAL A N 1
ATOM 648 C CA . VAL A 1 81 ? -4.938 -6.799 24.181 1.00 50.84 81 VAL A CA 1
ATOM 649 C C . VAL A 1 81 ? -6.147 -7.429 24.842 1.00 50.84 81 VAL A C 1
ATOM 651 O O . VAL A 1 81 ? -7.282 -7.006 24.587 1.00 50.84 81 VAL A O 1
ATOM 654 N N . ALA A 1 82 ? -5.912 -8.522 25.564 1.00 52.12 82 ALA A N 1
ATOM 655 C CA . ALA A 1 82 ? -6.908 -9.219 26.346 1.00 52.12 82 ALA A CA 1
ATOM 656 C C . ALA A 1 82 ? -7.444 -8.210 27.366 1.00 52.12 82 ALA A C 1
ATOM 658 O O . ALA A 1 82 ? -6.913 -8.045 28.461 1.00 52.12 82 ALA A O 1
ATOM 659 N N . ARG A 1 83 ? -8.440 -7.418 26.953 1.00 54.97 83 ARG A N 1
ATOM 660 C CA . ARG A 1 83 ? -9.070 -6.443 27.835 1.00 54.97 83 ARG A CA 1
ATOM 661 C C . ARG A 1 83 ? -9.798 -7.255 28.886 1.00 54.97 83 ARG A C 1
ATOM 663 O O . ARG A 1 83 ? -10.549 -8.166 28.534 1.00 54.97 83 ARG A O 1
ATOM 670 N N . ARG A 1 84 ? -9.544 -6.914 30.146 1.00 60.59 84 ARG A N 1
ATOM 671 C CA . ARG A 1 84 ? -10.097 -7.594 31.316 1.00 60.59 84 ARG A CA 1
ATOM 672 C C . ARG A 1 84 ? -11.613 -7.806 31.150 1.00 60.59 84 ARG A C 1
ATOM 674 O O . ARG A 1 84 ? -12.288 -6.901 30.637 1.00 60.59 84 ARG A O 1
ATOM 681 N N . PRO A 1 85 ? -12.156 -8.959 31.580 1.00 51.47 85 PRO A N 1
ATOM 682 C CA . PRO A 1 85 ? -13.599 -9.166 31.644 1.00 51.47 85 PRO A CA 1
ATOM 683 C C . PRO A 1 85 ? -14.253 -7.995 32.391 1.00 51.47 85 PRO A C 1
ATOM 685 O O . PRO A 1 85 ? -13.846 -7.667 33.501 1.00 51.47 85 PRO A O 1
ATOM 688 N N . GLY A 1 86 ? -15.210 -7.316 31.753 1.00 62.09 86 GLY A N 1
ATOM 689 C CA . GLY A 1 86 ? -15.931 -6.176 32.337 1.00 62.09 86 GLY A CA 1
ATOM 690 C C . GLY A 1 86 ? -15.499 -4.782 31.864 1.00 62.09 86 GLY A C 1
ATOM 691 O O . GLY A 1 86 ? -16.217 -3.818 32.122 1.00 62.09 86 GLY A O 1
ATOM 692 N N . GLN A 1 87 ? -14.396 -4.633 31.119 1.00 65.69 87 GLN A N 1
ATOM 693 C CA . GLN A 1 87 ? -14.031 -3.319 30.579 1.00 65.69 87 GLN A CA 1
ATOM 694 C C . GLN A 1 87 ? -14.879 -2.979 29.339 1.00 65.69 87 GLN A C 1
ATOM 696 O O . GLN A 1 87 ? -14.597 -3.438 28.225 1.00 65.69 87 GLN A O 1
ATOM 701 N N . GLN A 1 88 ? -15.911 -2.150 29.527 1.00 66.50 88 GLN A N 1
ATOM 702 C CA . GLN A 1 88 ? -16.664 -1.555 28.421 1.00 66.50 88 GLN A CA 1
ATOM 703 C C . GLN A 1 88 ? -15.718 -0.712 27.564 1.00 66.50 88 GLN A C 1
ATOM 705 O O . GLN A 1 88 ? -14.942 0.100 28.073 1.00 66.50 88 GLN A O 1
ATOM 710 N N . SER A 1 89 ? -15.754 -0.892 26.245 1.00 70.62 89 SER A N 1
ATOM 711 C CA . SER A 1 89 ? -14.983 -0.016 25.367 1.00 70.62 89 SER A CA 1
ATOM 712 C C . SER A 1 89 ? -15.594 1.388 25.380 1.00 70.62 89 SER A C 1
ATOM 714 O O . SER A 1 89 ? -16.810 1.513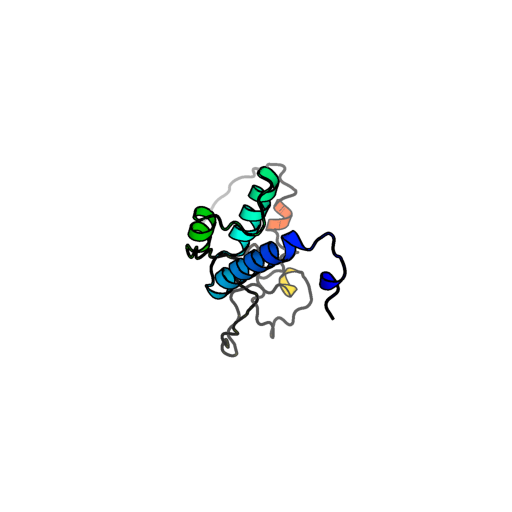 25.252 1.00 70.62 89 SER A O 1
ATOM 716 N N . ASN A 1 90 ? -14.767 2.438 25.416 1.00 78.00 90 ASN A N 1
ATOM 717 C CA . ASN A 1 90 ? -15.232 3.828 25.258 1.00 78.00 90 ASN A CA 1
ATOM 718 C C . ASN A 1 90 ? -15.934 4.091 23.915 1.00 78.00 90 ASN A C 1
ATOM 720 O O . ASN A 1 90 ? -16.638 5.096 23.767 1.00 78.00 90 ASN A O 1
ATOM 724 N N . ASN A 1 91 ? -15.755 3.187 22.949 1.00 84.50 91 ASN A N 1
ATOM 725 C CA . ASN A 1 91 ? -16.369 3.262 21.636 1.00 84.50 91 ASN A CA 1
ATOM 726 C C . ASN A 1 91 ? -17.880 2.973 21.715 1.00 84.50 91 ASN A C 1
ATOM 728 O O . AS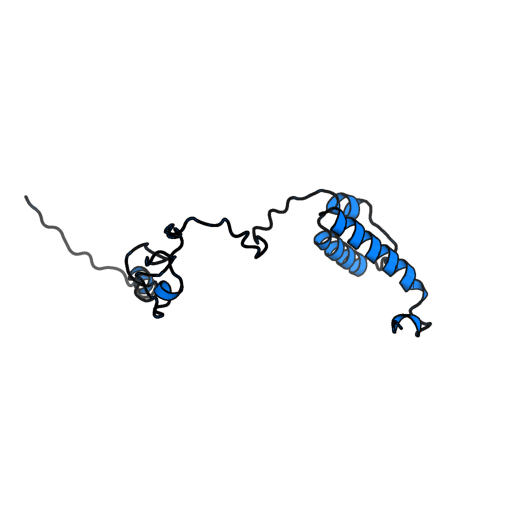N A 1 91 ? -18.292 2.017 22.383 1.00 84.50 91 ASN A O 1
ATOM 732 N N . PRO A 1 92 ? -18.713 3.777 21.029 1.00 88.06 92 PRO A N 1
ATOM 733 C CA . PRO A 1 92 ? -20.154 3.579 21.005 1.00 88.06 92 PRO A CA 1
ATOM 734 C C . PRO A 1 92 ? -20.535 2.312 20.223 1.00 88.06 92 PRO A C 1
ATOM 736 O O . PRO A 1 92 ? -19.914 1.980 19.213 1.00 88.06 92 PRO A O 1
ATOM 739 N N . CYS A 1 93 ? -21.583 1.619 20.668 1.00 90.00 93 CYS A N 1
ATOM 740 C CA . CYS A 1 93 ? -22.097 0.415 20.020 1.00 90.00 93 CYS A CA 1
ATOM 741 C C . CYS A 1 93 ? -22.650 0.740 18.632 1.00 90.00 93 CYS A C 1
ATOM 743 O O . CYS A 1 93 ? -23.542 1.579 18.482 1.00 90.00 93 CYS A O 1
ATOM 745 N N . PHE A 1 94 ? -22.143 0.058 17.608 1.00 91.06 94 PHE A N 1
ATOM 746 C CA . PHE A 1 94 ? -22.579 0.266 16.232 1.00 91.06 94 PHE A CA 1
ATOM 747 C C . PHE A 1 94 ? -24.005 -0.237 15.980 1.00 91.06 94 PHE A C 1
ATOM 749 O O . PHE A 1 94 ? -24.788 0.480 15.361 1.00 91.06 94 PHE A O 1
ATOM 756 N N . ALA A 1 95 ? -24.356 -1.421 16.499 1.00 89.31 95 ALA A N 1
ATOM 757 C CA . ALA A 1 95 ? -25.694 -2.000 16.361 1.00 89.31 95 ALA A CA 1
ATOM 758 C C . ALA A 1 95 ? -26.759 -1.082 16.977 1.00 89.31 95 ALA A C 1
ATOM 760 O O . ALA A 1 95 ? -27.682 -0.663 16.280 1.00 89.31 95 ALA A O 1
ATOM 761 N N . PHE A 1 96 ? -26.539 -0.647 18.223 1.00 90.38 96 PHE A N 1
ATOM 762 C CA . PHE A 1 96 ? -27.366 0.363 18.882 1.00 90.38 96 PHE A CA 1
ATOM 763 C C . PHE A 1 96 ? -27.476 1.635 18.036 1.00 90.38 96 PHE A C 1
ATOM 765 O O . PHE A 1 96 ? -28.576 2.087 17.748 1.00 90.38 96 PHE A O 1
ATOM 772 N N . ASN A 1 97 ? -26.358 2.196 17.559 1.00 90.31 97 ASN A N 1
ATOM 773 C CA . ASN A 1 97 ? -26.398 3.435 16.778 1.00 90.31 97 ASN A CA 1
ATOM 774 C C . ASN A 1 97 ? -27.136 3.305 15.435 1.00 90.31 97 ASN A C 1
ATOM 776 O O . ASN A 1 97 ? -27.659 4.311 14.955 1.00 90.31 97 ASN A O 1
ATOM 780 N N . LYS A 1 98 ? -27.202 2.104 14.854 1.00 88.38 98 LYS A N 1
ATOM 781 C CA . LYS A 1 98 ? -27.984 1.803 13.647 1.00 88.38 98 LYS A CA 1
ATOM 782 C C . LYS A 1 98 ? -29.467 1.521 13.915 1.00 88.38 98 LYS A C 1
ATOM 784 O O . LYS A 1 98 ? -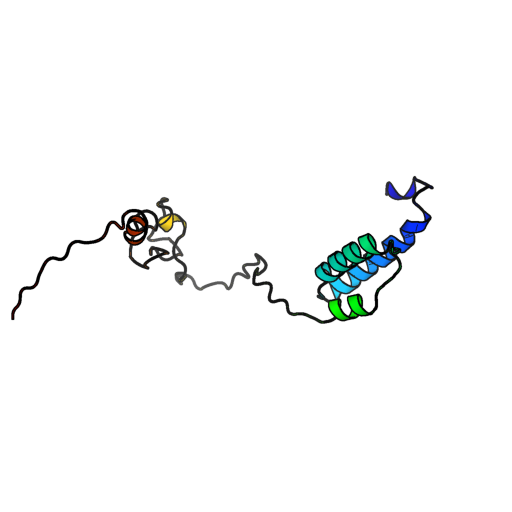30.219 1.391 12.958 1.00 88.38 98 LYS A O 1
ATOM 789 N N . GLY A 1 99 ? -29.890 1.435 15.176 1.00 84.06 99 GLY A N 1
ATOM 790 C CA . GLY A 1 99 ? -31.241 0.994 15.536 1.00 84.06 99 GLY A CA 1
ATOM 791 C C . GLY A 1 99 ? -31.448 -0.516 15.387 1.00 84.06 99 GLY A C 1
ATOM 792 O O . GLY A 1 99 ? -32.585 -0.969 15.336 1.00 84.06 99 GLY A O 1
ATOM 793 N N . LEU A 1 100 ? -30.363 -1.293 15.302 1.00 86.50 100 LEU A N 1
ATOM 794 C CA . LEU A 1 100 ? -30.424 -2.752 15.328 1.00 86.50 100 LEU A CA 1
ATOM 795 C C . LEU A 1 100 ? -30.586 -3.240 16.769 1.00 86.50 100 LEU A C 1
ATOM 797 O O . LEU A 1 100 ? -30.129 -2.590 17.715 1.00 86.50 100 LEU A O 1
ATOM 801 N N . GLN A 1 101 ? -31.202 -4.412 16.925 1.00 82.00 101 GLN A N 1
ATOM 802 C CA . GLN A 1 101 ? -31.330 -5.065 18.224 1.00 82.00 101 GLN A CA 1
ATOM 803 C C . GLN A 1 101 ? -29.934 -5.357 18.784 1.00 82.00 101 GLN A C 1
ATOM 805 O O . GLN A 1 101 ? -29.068 -5.911 18.107 1.00 82.00 101 GLN A O 1
ATOM 810 N N . CYS A 1 102 ? -29.699 -4.918 20.014 1.00 83.62 102 CYS A N 1
ATOM 811 C CA . CYS A 1 102 ? -28.457 -5.146 20.725 1.00 83.62 102 CYS A CA 1
ATOM 812 C C . CYS A 1 102 ? -28.790 -5.423 22.184 1.00 83.62 102 CYS A C 1
ATOM 814 O O . CYS A 1 102 ? -29.488 -4.625 22.816 1.00 83.62 102 CYS A O 1
ATOM 816 N N . ASP A 1 103 ? -28.267 -6.526 22.716 1.00 76.62 103 ASP A N 1
ATOM 817 C CA . ASP A 1 103 ? -28.447 -6.933 24.107 1.00 76.62 103 ASP A CA 1
ATOM 818 C C . ASP A 1 103 ? -27.707 -5.962 25.027 1.00 76.62 103 ASP A C 1
ATOM 820 O O . ASP A 1 103 ? -26.592 -6.225 25.471 1.00 76.62 103 ASP A O 1
ATOM 824 N N . GLY A 1 104 ? -28.287 -4.792 25.299 1.00 69.81 104 GLY A N 1
ATOM 825 C CA . GLY A 1 104 ? -27.579 -3.688 25.952 1.00 69.81 104 GLY A CA 1
ATOM 826 C C . GLY A 1 104 ? -26.959 -4.022 27.305 1.00 69.81 104 GLY A C 1
ATOM 827 O O . GLY A 1 104 ? -25.962 -3.412 27.672 1.00 69.81 104 GLY A O 1
ATOM 828 N N . ARG A 1 105 ? -27.468 -5.040 28.011 1.00 70.00 105 ARG A N 1
ATOM 829 C CA . ARG A 1 105 ? -26.861 -5.531 29.259 1.00 70.00 105 ARG A CA 1
ATOM 830 C C . ARG A 1 105 ? -25.628 -6.419 29.054 1.00 70.00 105 ARG A C 1
ATOM 832 O O . ARG A 1 105 ? -24.815 -6.525 29.964 1.00 70.00 105 ARG A O 1
ATOM 839 N N . ARG A 1 106 ? -25.481 -7.053 27.887 1.00 80.19 106 ARG A N 1
ATOM 840 C CA . ARG A 1 106 ? -24.329 -7.895 27.505 1.00 80.19 106 ARG A CA 1
ATOM 841 C C . ARG A 1 106 ? -23.455 -7.250 26.423 1.00 80.19 106 ARG A C 1
ATOM 843 O O . ARG A 1 106 ? -22.478 -7.847 25.977 1.00 80.19 106 ARG A O 1
ATOM 850 N N . CYS A 1 107 ? -23.780 -6.032 25.998 1.00 84.00 107 CYS A N 1
ATOM 851 C CA . CYS A 1 107 ? -23.029 -5.324 24.978 1.00 84.00 107 CYS A CA 1
ATOM 852 C C . CYS A 1 107 ? -21.695 -4.812 25.536 1.00 84.00 107 CYS A C 1
ATOM 854 O O . CYS A 1 107 ? -21.637 -4.105 26.540 1.00 84.00 107 CYS A O 1
ATOM 856 N N . ARG A 1 108 ? -20.599 -5.137 24.842 1.00 84.00 108 ARG A N 1
ATOM 857 C CA . ARG A 1 108 ? -19.239 -4.686 25.185 1.00 84.00 108 ARG A CA 1
ATOM 858 C C . ARG A 1 108 ? -18.999 -3.195 24.898 1.00 84.00 108 ARG A C 1
ATOM 860 O O . ARG A 1 108 ? -18.026 -2.615 25.385 1.00 84.00 108 ARG A O 1
ATOM 867 N N . TYR A 1 109 ? -19.857 -2.590 24.084 1.00 86.12 109 TYR A N 1
ATOM 868 C CA . TYR A 1 109 ? -19.745 -1.214 23.610 1.00 86.12 109 TYR A CA 1
ATOM 869 C C . TYR A 1 109 ? -20.783 -0.315 24.292 1.00 86.12 109 TYR A C 1
ATOM 871 O O . TYR A 1 109 ? -21.895 -0.749 24.579 1.00 86.12 109 TYR A O 1
ATOM 879 N N . GLN A 1 110 ? -20.461 0.962 24.506 1.00 88.44 110 GLN A N 1
ATOM 880 C CA . GLN A 1 110 ? -21.377 1.884 25.190 1.00 88.44 110 GLN A CA 1
ATOM 881 C C . GLN A 1 110 ? -22.597 2.225 24.322 1.00 88.44 110 GLN A C 1
ATOM 883 O O . GLN A 1 110 ? -22.464 2.606 23.156 1.00 88.44 110 GLN A O 1
ATOM 888 N N . HIS A 1 111 ? -23.797 2.150 24.894 1.00 90.38 111 HIS A N 1
ATOM 889 C CA . HIS A 1 111 ? -25.049 2.538 24.233 1.00 90.38 111 HIS A CA 1
ATOM 890 C C . HIS A 1 111 ? -25.264 4.052 24.300 1.00 90.38 111 HIS A C 1
ATOM 892 O O . HIS A 1 111 ? -26.174 4.558 24.947 1.00 90.38 111 HIS A O 1
ATOM 898 N N . LYS A 1 112 ? -24.375 4.778 23.621 1.00 90.50 112 LYS A N 1
ATOM 899 C CA . LYS A 1 112 ? -24.424 6.231 23.471 1.00 90.50 112 LYS A CA 1
ATOM 900 C C . LYS A 1 112 ? -24.430 6.616 22.000 1.00 90.50 112 LYS A C 1
ATOM 902 O O . LYS A 1 112 ? -23.829 5.934 21.161 1.00 90.50 112 LYS A O 1
ATOM 907 N N . CYS A 1 113 ? -25.085 7.724 21.686 1.00 89.94 113 CYS A N 1
ATOM 908 C CA . CYS A 1 113 ? -25.116 8.278 20.346 1.00 89.94 113 CYS A CA 1
ATOM 909 C C . CYS A 1 113 ? -23.697 8.650 19.902 1.00 89.94 113 CYS A C 1
ATOM 911 O O . CYS A 1 113 ? -23.022 9.434 20.570 1.00 89.94 113 CYS A O 1
ATOM 913 N N . LYS A 1 114 ? -23.263 8.172 18.731 1.00 89.38 114 LYS A N 1
ATOM 914 C CA . LYS A 1 114 ? -21.959 8.536 18.148 1.00 89.38 114 LYS A CA 1
ATOM 915 C C . LYS A 1 114 ? -21.818 10.049 17.896 1.00 89.38 114 LYS A C 1
ATOM 917 O O . LYS A 1 114 ? -20.701 10.538 17.803 1.00 89.38 114 LYS A O 1
ATOM 922 N N . ARG A 1 115 ? -22.931 10.781 17.762 1.00 85.19 115 ARG A N 1
ATOM 923 C CA . ARG A 1 115 ? -22.940 12.203 17.376 1.00 85.19 115 ARG A CA 1
ATOM 924 C C . ARG A 1 115 ? -22.977 13.159 18.564 1.00 85.19 115 ARG A C 1
ATOM 926 O O . ARG A 1 115 ? -22.260 14.147 18.563 1.00 85.19 115 ARG A O 1
ATOM 933 N N . CYS A 1 116 ? -23.829 12.892 19.553 1.00 88.38 116 CYS A N 1
ATOM 934 C CA . CYS A 1 116 ? -24.040 13.794 20.692 1.00 88.38 116 CYS A CA 1
ATOM 935 C C . CYS A 1 116 ? -23.719 13.167 22.055 1.00 88.38 116 CYS A C 1
ATOM 937 O O . CYS A 1 116 ? -23.819 13.858 23.060 1.00 88.38 116 CYS A O 1
ATOM 939 N N . GLY A 1 117 ? -23.379 11.876 22.115 1.00 86.94 117 GLY A N 1
ATOM 940 C CA . GLY A 1 117 ? -23.067 11.182 23.368 1.00 86.94 117 GLY A CA 1
ATOM 941 C C . GLY A 1 117 ? -24.269 10.841 24.259 1.00 86.94 117 GLY A C 1
ATOM 942 O O . GLY A 1 117 ? -24.075 10.183 25.274 1.00 86.94 117 GLY A O 1
ATOM 943 N N . ALA A 1 118 ? -25.494 11.229 23.889 1.00 86.44 118 ALA A N 1
ATOM 944 C CA . ALA A 1 118 ? -26.703 10.950 24.670 1.00 86.44 118 ALA A CA 1
ATOM 945 C C . ALA A 1 118 ? -27.214 9.500 24.512 1.00 86.44 118 ALA A C 1
ATOM 947 O O . ALA A 1 118 ? -26.822 8.788 23.585 1.00 86.44 118 ALA A O 1
ATOM 948 N N . GLY A 1 119 ? -28.111 9.065 25.405 1.00 87.94 119 GLY A N 1
ATOM 949 C CA . GLY A 1 119 ? -28.661 7.701 25.491 1.00 87.94 119 GLY A CA 1
ATOM 950 C C . GLY A 1 119 ? -29.713 7.343 24.433 1.00 87.94 119 GLY A C 1
ATOM 951 O O . GLY A 1 119 ? -30.761 6.805 24.766 1.00 87.94 119 GLY A O 1
ATOM 952 N N . HIS A 1 120 ? -29.458 7.649 23.162 1.00 88.31 120 HIS A N 1
ATOM 953 C CA . HIS A 1 120 ? -30.334 7.303 22.038 1.00 88.31 120 HIS A CA 1
ATOM 954 C C . HIS A 1 120 ? -29.502 6.825 20.830 1.00 88.31 120 HIS A C 1
ATOM 956 O O . HIS A 1 120 ? -28.316 7.165 20.719 1.00 88.31 120 HIS A O 1
ATOM 962 N N . PRO A 1 121 ? -30.081 6.056 19.889 1.00 88.62 121 PRO A N 1
ATOM 963 C CA . PRO A 1 121 ? -29.379 5.646 18.675 1.00 88.62 121 PRO A CA 1
ATOM 964 C C . PRO A 1 121 ? -29.062 6.858 17.781 1.00 88.62 121 PRO A C 1
ATOM 96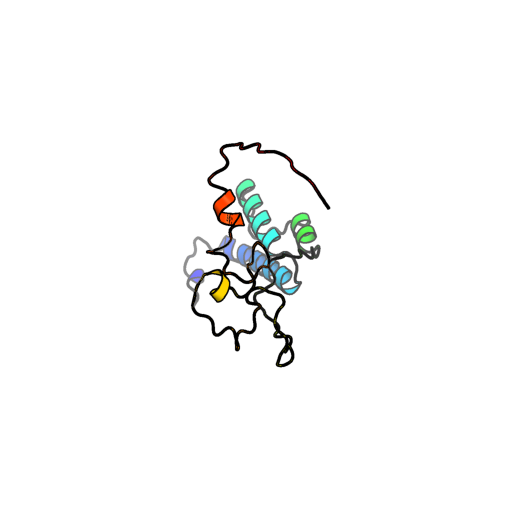6 O O . PRO A 1 121 ? -29.715 7.902 17.862 1.00 88.62 121 PRO A O 1
ATOM 969 N N . ALA A 1 122 ? -28.060 6.755 16.899 1.00 88.81 122 ALA A N 1
ATOM 970 C CA . ALA A 1 122 ? -27.717 7.846 15.978 1.00 88.81 122 ALA A CA 1
ATOM 971 C C . ALA A 1 122 ? -28.850 8.170 14.993 1.00 88.81 122 ALA A C 1
ATOM 973 O O . ALA A 1 122 ? -28.953 9.314 14.555 1.00 88.81 122 ALA A O 1
ATOM 974 N N . THR A 1 123 ? -29.705 7.192 14.688 1.00 86.31 123 THR A N 1
ATOM 975 C CA . THR A 1 123 ? -30.904 7.350 13.850 1.00 86.31 123 THR A CA 1
ATOM 976 C C . THR A 1 123 ? -31.940 8.298 14.458 1.00 86.31 123 THR A C 1
ATOM 978 O O . THR A 1 123 ? -32.634 8.991 13.723 1.00 86.31 123 THR A O 1
ATOM 981 N N . GLN A 1 124 ? -32.013 8.385 15.788 1.00 85.88 124 GLN A N 1
ATOM 982 C CA . GLN A 1 124 ? -32.969 9.232 16.514 1.00 85.88 124 GLN A CA 1
ATOM 983 C C . GLN A 1 124 ? -32.320 10.512 17.061 1.00 85.88 124 GLN A C 1
ATOM 985 O O . GLN A 1 124 ? -32.848 11.150 17.967 1.00 85.88 124 GLN A O 1
ATOM 990 N N . CYS A 1 125 ? -31.152 10.900 16.540 1.00 88.50 125 CYS A N 1
ATOM 991 C CA . CYS A 1 125 ? -30.442 12.062 17.053 1.00 88.50 125 CYS A CA 1
ATOM 992 C C . CYS A 1 125 ? -31.142 13.375 16.653 1.00 88.50 125 CYS A C 1
ATOM 994 O O . CYS A 1 125 ? -31.261 13.649 15.456 1.00 88.50 125 CYS A O 1
ATOM 996 N N . PRO A 1 126 ? -31.523 14.245 17.607 1.00 84.56 126 PRO A N 1
ATOM 997 C CA . PRO A 1 126 ? -32.170 15.521 17.290 1.00 84.56 126 PRO A CA 1
ATOM 998 C C . PRO A 1 126 ? -31.242 16.464 16.511 1.00 84.56 126 PRO A C 1
ATOM 1000 O O . PRO A 1 126 ? -31.703 17.200 15.644 1.00 84.56 126 PRO A O 1
ATOM 1003 N N . ARG A 1 127 ? -29.918 16.365 16.714 1.00 78.88 127 ARG A N 1
ATOM 1004 C CA . ARG A 1 127 ? -28.919 17.104 15.920 1.00 78.88 127 ARG A CA 1
ATOM 1005 C C . ARG A 1 127 ? -28.847 16.678 14.450 1.00 78.88 127 ARG A C 1
ATOM 1007 O O . ARG A 1 127 ? -28.256 17.391 13.654 1.00 78.88 127 ARG A O 1
ATOM 1014 N N . PHE A 1 128 ? -29.425 15.535 14.069 1.00 66.44 128 PHE A N 1
ATOM 1015 C CA . PHE A 1 128 ? -29.531 15.149 12.659 1.00 66.44 128 PHE A CA 1
ATOM 1016 C C . PHE A 1 128 ? -30.702 15.840 11.955 1.00 66.44 128 PHE A C 1
ATOM 1018 O O . PHE A 1 128 ? -30.569 16.229 10.801 1.00 66.44 128 PHE A O 1
ATOM 1025 N N . ARG A 1 129 ? -31.826 16.036 12.658 1.00 59.41 129 ARG A N 1
ATOM 1026 C CA . ARG A 1 129 ? -33.025 16.675 12.091 1.00 59.41 129 ARG A CA 1
ATOM 1027 C C . ARG A 1 129 ? -32.856 18.178 11.853 1.00 59.41 129 ARG A C 1
ATOM 1029 O O . ARG A 1 129 ? -33.583 18.748 11.054 1.00 59.41 129 ARG A O 1
ATOM 1036 N N . GLN A 1 130 ? -31.885 18.811 12.507 1.00 57.50 130 GLN A N 1
ATOM 1037 C CA . GLN A 1 130 ? -31.618 20.246 12.370 1.00 57.50 130 GLN A CA 1
ATOM 1038 C C . GLN A 1 130 ? -30.836 20.622 11.097 1.00 57.50 130 GLN A C 1
ATOM 1040 O O . GLN A 1 130 ? -30.712 21.805 10.805 1.00 57.50 130 GLN A O 1
ATOM 1045 N N . ALA A 1 131 ? -30.330 19.658 10.315 1.00 52.53 131 ALA A N 1
ATOM 1046 C CA . ALA A 1 131 ? -29.603 19.953 9.073 1.00 52.53 131 ALA A CA 1
ATOM 1047 C C . ALA A 1 131 ? -30.518 20.182 7.851 1.00 52.53 131 ALA A C 1
ATOM 1049 O O . ALA A 1 131 ? -30.043 20.649 6.822 1.00 52.53 131 ALA A O 1
ATOM 1050 N N . SER A 1 132 ? -31.814 19.863 7.944 1.00 50.69 132 SER A N 1
ATOM 1051 C CA . SER A 1 132 ? -32.761 19.947 6.819 1.00 50.69 132 SER A CA 1
ATOM 1052 C C . SER A 1 132 ? -33.870 20.983 7.007 1.00 50.69 132 SER A C 1
ATOM 1054 O O . SER A 1 132 ? -34.798 21.039 6.205 1.00 50.69 132 SER A O 1
ATOM 1056 N N . THR A 1 133 ? -33.840 21.789 8.070 1.00 50.88 133 THR A N 1
ATOM 1057 C CA . THR A 1 133 ? -34.880 22.804 8.299 1.00 50.88 133 THR A CA 1
ATOM 1058 C C . THR A 1 133 ? -34.303 23.957 9.109 1.00 50.88 133 THR A C 1
ATOM 1060 O O . THR A 1 133 ? -34.365 23.983 10.333 1.00 50.88 133 THR A O 1
ATOM 1063 N N . GLY A 1 134 ? -33.681 24.891 8.392 1.00 42.81 134 GLY A N 1
ATOM 1064 C CA . GLY A 1 134 ? -33.104 26.122 8.927 1.00 42.81 134 GLY A CA 1
ATOM 1065 C C . GLY A 1 134 ? -33.647 27.342 8.194 1.00 42.81 134 GLY A C 1
ATOM 1066 O O . GLY A 1 134 ? -32.881 28.148 7.682 1.00 42.81 134 GLY A O 1
ATOM 1067 N N . MET A 1 135 ? -34.973 27.442 8.111 1.00 37.56 135 MET A N 1
ATOM 1068 C CA . MET A 1 135 ? -35.676 28.701 7.891 1.00 37.56 135 MET A CA 1
ATOM 1069 C C . MET A 1 135 ? -35.594 29.468 9.222 1.00 37.56 135 MET A C 1
ATOM 1071 O O . MET A 1 135 ? -36.195 29.065 10.215 1.00 37.56 135 MET A O 1
ATOM 1075 N N . PHE A 1 136 ? -34.745 30.494 9.279 1.00 42.78 136 PHE A N 1
ATOM 1076 C CA . PHE A 1 136 ? -34.729 31.481 10.367 1.00 42.78 136 PHE A CA 1
ATOM 1077 C C . PHE A 1 136 ? -36.008 32.341 10.317 1.00 42.78 136 PHE A C 1
ATOM 1079 O O . PHE A 1 136 ? -36.599 32.464 9.245 1.00 42.78 136 PHE A O 1
ATOM 1086 N N . PRO A 1 137 ? -36.337 33.118 11.364 1.00 54.66 137 PRO A N 1
ATOM 1087 C CA . PRO A 1 137 ? -36.165 32.901 12.801 1.00 54.66 137 PRO A CA 1
ATOM 1088 C C . PRO A 1 137 ? -37.518 33.053 13.540 1.00 54.66 137 PRO A C 1
ATOM 1090 O O . PRO A 1 137 ? -38.476 33.600 13.003 1.00 54.66 137 PRO A O 1
ATOM 1093 N N . ALA A 1 138 ? -37.596 32.659 14.811 1.00 40.06 138 ALA A N 1
ATOM 1094 C CA . ALA A 1 138 ? -38.648 33.151 15.703 1.00 40.06 138 ALA A CA 1
ATOM 1095 C C . ALA A 1 138 ? -38.003 33.706 16.972 1.00 40.06 138 ALA A C 1
ATOM 1097 O O . ALA A 1 138 ? -37.578 32.979 17.867 1.00 40.06 138 ALA A O 1
ATOM 1098 N N . ILE A 1 139 ? -37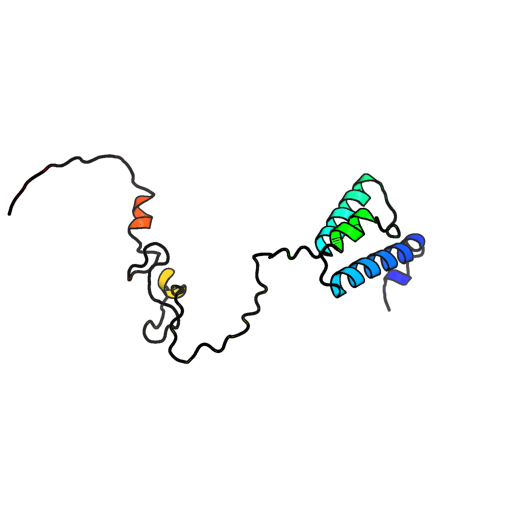.902 35.031 16.992 1.00 49.22 139 ILE A N 1
ATOM 1099 C CA . ILE A 1 139 ? -37.707 35.832 18.193 1.00 49.22 139 ILE A CA 1
ATOM 1100 C C . ILE A 1 139 ? -39.005 35.741 19.006 1.00 49.22 139 ILE A C 1
ATOM 1102 O O . ILE A 1 139 ? -40.057 36.140 18.516 1.00 49.22 139 ILE A O 1
ATOM 1106 N N . ALA A 1 140 ? -38.928 35.268 20.247 1.00 42.31 140 ALA A N 1
ATOM 1107 C CA . ALA A 1 140 ? -39.899 35.551 21.306 1.00 42.31 140 ALA A CA 1
ATOM 1108 C C . ALA A 1 140 ? -39.141 35.445 22.640 1.00 42.31 140 ALA A C 1
ATOM 1110 O O . ALA A 1 140 ? -38.682 34.375 23.015 1.00 42.31 140 ALA A O 1
ATOM 1111 N N . GLN A 1 141 ? -38.658 36.573 23.160 1.00 42.12 141 GLN A N 1
ATOM 1112 C CA . GLN A 1 141 ? -39.326 37.416 24.161 1.00 42.12 141 GLN A CA 1
ATOM 1113 C C . GLN A 1 141 ? -39.049 36.955 25.603 1.00 42.12 141 GLN A C 1
ATOM 1115 O O . GLN A 1 141 ? -39.182 35.794 25.969 1.00 42.12 141 GLN A O 1
ATOM 1120 N N . ARG A 1 142 ? -38.589 37.935 26.387 1.00 41.88 142 ARG A N 1
ATOM 1121 C CA . ARG A 1 142 ? -38.251 37.901 27.816 1.00 41.88 142 ARG A CA 1
ATOM 1122 C C . ARG A 1 142 ? -39.446 37.473 28.677 1.00 41.88 142 ARG A C 1
ATOM 1124 O O . ARG A 1 142 ? -40.570 37.760 28.287 1.00 41.88 142 ARG A O 1
ATOM 1131 N N . CYS A 1 143 ? -39.181 36.965 29.889 1.00 35.69 143 CYS A N 1
ATOM 1132 C CA . CYS A 1 143 ? -39.663 37.548 31.159 1.00 35.69 143 CYS A CA 1
ATOM 1133 C C . CYS A 1 143 ? -39.084 36.823 32.414 1.00 35.69 143 CYS A C 1
ATOM 1135 O O . CYS A 1 143 ? -38.433 35.794 32.242 1.00 35.69 143 CYS A O 1
ATOM 1137 N N . PRO A 1 144 ? -39.211 37.405 33.633 1.00 47.78 144 PRO A N 1
ATOM 1138 C CA . PRO A 1 144 ? -38.210 37.364 34.717 1.00 47.78 144 PRO A CA 1
ATOM 1139 C C . PRO A 1 144 ? -38.582 36.512 35.963 1.00 47.78 144 PRO A C 1
ATOM 1141 O O . PRO A 1 144 ? -39.600 35.828 35.975 1.00 47.78 144 PRO A O 1
ATOM 1144 N N . THR A 1 145 ? -37.770 36.685 37.026 1.00 41.47 145 THR A N 1
ATOM 1145 C CA . THR A 1 145 ? -37.964 36.419 38.481 1.00 41.47 145 THR A CA 1
ATOM 1146 C C . THR A 1 145 ? -37.852 34.970 38.975 1.00 41.47 145 THR A C 1
ATOM 1148 O O . THR A 1 145 ? -38.571 34.093 38.511 1.00 41.47 145 THR A O 1
ATOM 1151 N N . GLN A 1 146 ? -36.965 34.699 39.941 1.00 42.09 146 GLN A N 1
ATOM 1152 C CA . GLN A 1 146 ? -37.023 35.181 41.332 1.00 42.09 146 GLN A CA 1
ATOM 1153 C C . GLN A 1 146 ? -35.652 35.649 41.814 1.00 42.09 146 GLN A C 1
ATOM 1155 O O . GLN A 1 146 ? -34.648 35.093 41.315 1.00 42.09 146 GLN A O 1
#

Secondary structure (DSSP, 8-state):
--GGGS-TTSTTTHHHHHHHHHHHHHHHHTT--HHHHHHHHHHHHHHH---TT---HHHHHHHHS------SS--S------PPTT--EEEEPHHHHHT----TTT-SEE-S-TTT-SSS-GGG-HHHHTTS--------------

Sequence (146 aa):
MSIYLTQPVHYPEAPAMLKYIQTIRDLSERGSNWQGYDESFRALRGLHSWGWDTVESELWLQAGRTVCVSYSGAPFQSKGVARRPGQQSNNPCFAFNKGLQCDGRRCRYQHKCKRCGAGHPATQCPRFRQASTGMFPAIAQRCPTQ

Radius of gyration: 29.26 Å; chains: 1; bounding box: 60×64×70 Å

pLDDT: mean 72.24, std 17.37, range [35.69, 91.06]

Organism: Ridgeia piscesae (NCBI:txid27915)